Protein AF-A0A7V4XDX1-F1 (afdb_monomer_lite)

Structure (mmCIF, N/CA/C/O backbone):
data_AF-A0A7V4XDX1-F1
#
_entry.id   AF-A0A7V4XDX1-F1
#
loop_
_atom_site.group_PDB
_atom_site.id
_atom_site.type_symbol
_atom_site.label_atom_id
_atom_site.label_alt_id
_atom_site.label_comp_id
_atom_site.label_asym_id
_atom_site.label_entity_id
_atom_site.label_seq_id
_atom_site.pdbx_PDB_ins_code
_atom_site.Cartn_x
_atom_site.Cartn_y
_atom_site.Cartn_z
_atom_site.occupancy
_atom_site.B_iso_or_equiv
_atom_site.auth_seq_id
_atom_site.auth_comp_id
_atom_site.auth_asym_id
_atom_site.auth_atom_id
_atom_site.pdbx_PDB_model_num
ATOM 1 N N . MET A 1 1 ? 6.253 -2.819 38.023 1.00 62.59 1 MET A N 1
ATOM 2 C CA . MET A 1 1 ? 6.677 -1.548 38.657 1.00 62.59 1 MET A CA 1
ATOM 3 C C . MET A 1 1 ? 7.533 -0.660 37.743 1.00 62.59 1 MET A C 1
ATOM 5 O O . MET A 1 1 ? 7.329 0.543 37.754 1.00 62.59 1 MET A O 1
ATOM 9 N N . GLN A 1 2 ? 8.430 -1.196 36.900 1.00 71.50 2 GLN A N 1
ATOM 10 C CA . GLN A 1 2 ? 9.260 -0.352 36.014 1.00 71.50 2 GLN A CA 1
ATOM 11 C C . GLN A 1 2 ? 8.502 0.358 34.871 1.00 71.50 2 GLN A C 1
ATOM 13 O O . GLN A 1 2 ? 8.834 1.487 34.521 1.00 71.50 2 GLN A O 1
ATOM 18 N N . LEU A 1 3 ? 7.438 -0.247 34.331 1.00 74.50 3 LEU A N 1
ATOM 19 C CA . LEU A 1 3 ? 6.635 0.355 33.253 1.00 74.50 3 LEU A CA 1
ATOM 20 C C . LEU A 1 3 ? 5.879 1.620 33.683 1.00 74.50 3 LEU A C 1
ATOM 22 O O . LEU A 1 3 ? 5.703 2.533 32.880 1.00 74.50 3 LEU A O 1
ATOM 26 N N . THR A 1 4 ? 5.442 1.699 34.941 1.00 81.50 4 THR A N 1
ATOM 27 C CA . THR A 1 4 ? 4.744 2.873 35.482 1.00 81.50 4 THR A CA 1
ATOM 28 C C . THR A 1 4 ? 5.689 4.058 35.648 1.00 81.50 4 THR A C 1
ATOM 30 O O . THR A 1 4 ? 5.336 5.170 35.263 1.00 81.50 4 THR A O 1
ATOM 33 N N . LEU A 1 5 ? 6.911 3.806 36.123 1.00 81.25 5 LEU A N 1
ATOM 34 C CA . LEU A 1 5 ? 7.925 4.838 36.340 1.00 81.25 5 LEU A CA 1
ATOM 35 C C . LEU A 1 5 ? 8.450 5.405 35.010 1.00 81.25 5 LEU A C 1
ATOM 37 O O . LEU A 1 5 ? 8.541 6.618 34.835 1.00 81.25 5 LEU A O 1
ATOM 41 N N . PHE A 1 6 ? 8.677 4.536 34.018 1.00 81.69 6 PHE A N 1
ATOM 42 C CA . PHE A 1 6 ? 9.016 4.963 32.658 1.00 81.69 6 PHE A CA 1
ATOM 43 C C . PHE A 1 6 ? 7.895 5.802 32.022 1.00 81.69 6 PHE A C 1
ATOM 45 O O . PHE A 1 6 ? 8.155 6.808 31.361 1.00 81.69 6 PHE A O 1
ATOM 52 N N . ARG A 1 7 ? 6.630 5.431 32.262 1.00 78.94 7 ARG A N 1
ATOM 53 C CA . ARG A 1 7 ? 5.462 6.158 31.749 1.00 78.94 7 ARG A CA 1
ATOM 54 C C . ARG A 1 7 ? 5.340 7.561 32.351 1.00 78.94 7 ARG A C 1
ATOM 56 O O . ARG A 1 7 ? 5.005 8.487 31.614 1.00 78.94 7 ARG A O 1
ATOM 63 N N . GLU A 1 8 ? 5.630 7.729 33.641 1.00 80.50 8 GLU A N 1
ATOM 64 C CA . GLU A 1 8 ? 5.636 9.045 34.291 1.00 80.50 8 GLU A CA 1
ATOM 65 C C . GLU A 1 8 ? 6.755 9.946 33.764 1.00 80.50 8 GLU A C 1
ATOM 67 O O . GLU A 1 8 ? 6.482 11.084 33.377 1.00 80.50 8 GLU A O 1
ATOM 72 N N . ILE A 1 9 ? 7.987 9.434 33.669 1.00 80.44 9 ILE A N 1
ATOM 73 C CA . ILE A 1 9 ? 9.140 10.203 33.174 1.00 80.44 9 ILE A CA 1
ATOM 74 C C . ILE A 1 9 ? 8.902 10.668 31.733 1.00 80.44 9 ILE A C 1
ATOM 76 O O . ILE A 1 9 ? 9.107 11.840 31.410 1.00 80.44 9 ILE A O 1
ATOM 80 N N . LEU A 1 10 ? 8.394 9.778 30.875 1.00 75.31 10 LEU A N 1
ATOM 81 C CA . LEU A 1 10 ? 8.060 10.124 29.496 1.00 75.31 10 LEU A CA 1
ATOM 82 C C . LEU A 1 10 ? 6.954 11.190 29.442 1.00 75.31 10 LEU A C 1
ATOM 84 O O . LEU A 1 10 ? 7.025 12.114 28.638 1.00 75.31 10 LEU A O 1
ATOM 88 N N . SER A 1 11 ? 5.942 11.094 30.313 1.00 72.62 11 SER A N 1
ATOM 89 C CA . SER A 1 11 ? 4.840 12.062 30.341 1.00 72.62 11 SER A CA 1
ATOM 90 C C . SER A 1 11 ? 5.288 13.467 30.754 1.00 72.62 11 SER A C 1
ATOM 92 O O . SER A 1 11 ? 4.873 14.437 30.121 1.00 72.62 11 SER A O 1
ATOM 94 N N . ARG A 1 12 ? 6.181 13.584 31.746 1.00 75.88 12 ARG A N 1
ATOM 95 C CA . ARG A 1 12 ? 6.683 14.877 32.236 1.00 75.88 12 ARG A CA 1
ATOM 96 C C . ARG A 1 12 ? 7.571 15.573 31.204 1.00 75.88 12 ARG A C 1
ATOM 98 O O . ARG A 1 12 ? 7.378 16.757 30.941 1.00 75.88 12 ARG A O 1
ATOM 105 N N . ASN A 1 13 ? 8.463 14.829 30.552 1.00 70.00 13 ASN A N 1
ATOM 106 C CA . ASN A 1 13 ? 9.323 15.378 29.499 1.00 70.00 13 ASN A CA 1
ATOM 107 C C . ASN A 1 13 ? 8.539 15.780 28.238 1.00 70.00 13 ASN A C 1
ATOM 109 O O . ASN A 1 13 ? 8.873 16.769 27.596 1.00 70.00 13 ASN A O 1
ATOM 113 N N . LEU A 1 14 ? 7.461 15.067 27.893 1.00 62.66 14 LEU A N 1
ATOM 114 C CA . LEU A 1 14 ? 6.634 15.417 26.730 1.00 62.66 14 LEU A CA 1
ATOM 115 C C . LEU A 1 14 ? 5.826 16.703 26.925 1.00 62.66 14 LEU A C 1
ATOM 117 O O . LEU A 1 14 ? 5.658 17.464 25.972 1.00 62.66 14 LEU A O 1
ATOM 121 N N . ILE A 1 15 ? 5.361 16.966 28.149 1.00 67.25 15 ILE A N 1
ATOM 122 C CA . ILE A 1 15 ? 4.667 18.217 28.482 1.00 67.25 15 ILE A CA 1
ATOM 123 C C . ILE A 1 15 ? 5.632 19.406 28.379 1.00 67.25 15 ILE A C 1
ATOM 125 O O . ILE A 1 15 ? 5.254 20.436 27.827 1.00 67.25 15 ILE A O 1
ATOM 129 N N . ALA A 1 16 ? 6.888 19.242 28.810 1.00 71.88 16 ALA A N 1
ATOM 130 C CA . ALA A 1 16 ? 7.906 20.293 28.736 1.00 71.88 16 ALA A CA 1
ATOM 131 C C . ALA A 1 16 ? 8.236 20.741 27.296 1.00 71.88 16 ALA A C 1
ATOM 133 O O . ALA A 1 16 ? 8.627 21.883 27.084 1.00 71.88 16 ALA A O 1
ATOM 134 N N . ILE A 1 17 ? 8.042 19.869 26.299 1.00 73.88 17 ILE A N 1
ATOM 135 C CA . ILE A 1 17 ? 8.348 20.140 24.881 1.00 73.88 17 ILE A CA 1
ATOM 136 C C . ILE A 1 17 ? 7.088 20.611 24.111 1.00 73.88 17 ILE A C 1
ATOM 138 O O . ILE A 1 17 ? 7.146 20.927 22.926 1.00 73.88 17 ILE A O 1
ATOM 142 N N . GLY A 1 18 ? 5.912 20.659 24.753 1.00 77.31 18 GLY A N 1
ATOM 143 C CA . GLY A 1 18 ? 4.650 21.050 24.102 1.00 77.31 18 GLY A CA 1
ATOM 144 C C . GLY A 1 18 ? 4.144 20.052 23.046 1.00 77.31 18 GLY A C 1
ATOM 145 O O . GLY A 1 18 ? 3.177 20.322 22.326 1.00 77.31 18 GLY A O 1
ATOM 146 N N . ILE A 1 19 ? 4.766 18.872 22.940 1.00 78.69 19 ILE A N 1
ATOM 147 C CA . ILE A 1 19 ? 4.371 17.828 21.993 1.00 78.69 19 ILE A CA 1
ATOM 148 C C . ILE A 1 19 ? 3.326 16.937 22.657 1.00 78.69 19 ILE A C 1
ATOM 150 O O . ILE A 1 19 ? 3.607 16.149 23.558 1.00 78.69 19 ILE A O 1
ATOM 154 N N . SER A 1 20 ? 2.091 17.015 22.158 1.00 84.06 20 SER A N 1
ATOM 155 C CA . SER A 1 20 ? 1.032 16.093 22.567 1.00 84.06 20 SER A CA 1
ATOM 156 C C . SER A 1 20 ? 1.461 14.641 22.334 1.00 84.06 20 SER A C 1
ATOM 158 O O . SER A 1 20 ? 1.928 14.288 21.250 1.00 84.06 20 SER A O 1
ATOM 160 N N . ARG A 1 21 ? 1.217 13.767 23.317 1.00 80.81 21 ARG A N 1
ATOM 161 C CA . ARG A 1 21 ? 1.498 12.321 23.247 1.00 80.81 21 ARG A CA 1
ATOM 162 C C . ARG A 1 21 ? 0.942 11.656 21.978 1.00 80.81 21 ARG A C 1
ATOM 164 O O . ARG A 1 21 ? 1.564 10.742 21.449 1.00 80.81 21 ARG A O 1
ATOM 171 N N . ARG A 1 22 ? -0.195 12.142 21.458 1.00 84.50 22 ARG A N 1
ATOM 172 C CA . ARG A 1 22 ? -0.771 11.685 20.179 1.00 84.50 22 ARG A CA 1
ATOM 173 C C . ARG A 1 22 ? 0.129 12.004 18.981 1.00 84.50 22 ARG A C 1
ATOM 175 O O . ARG A 1 22 ? 0.308 11.146 18.126 1.00 84.50 22 ARG A O 1
ATOM 182 N N . LYS A 1 23 ? 0.728 13.200 18.944 1.00 87.81 23 LYS A N 1
ATOM 183 C CA . LYS A 1 23 ? 1.660 13.606 17.880 1.00 87.81 23 LYS A CA 1
ATOM 184 C C . LYS A 1 23 ? 2.934 12.762 17.915 1.00 87.81 23 LYS A C 1
ATOM 186 O O . LYS A 1 23 ? 3.349 12.272 16.874 1.00 87.81 23 LYS A O 1
ATOM 191 N N . LEU A 1 24 ? 3.496 12.521 19.106 1.00 87.56 24 LEU A N 1
ATOM 192 C CA . LEU A 1 24 ? 4.673 11.657 19.257 1.00 87.56 24 LEU A CA 1
ATOM 193 C C . LEU A 1 24 ? 4.417 10.244 18.717 1.00 87.56 24 LEU A C 1
ATOM 195 O O . LEU A 1 24 ? 5.219 9.735 17.942 1.00 87.56 24 LEU A O 1
ATOM 199 N N . LEU A 1 25 ? 3.298 9.621 19.104 1.00 88.81 25 LEU A N 1
ATOM 200 C CA . LEU A 1 25 ? 2.931 8.292 18.608 1.00 88.81 25 LEU A CA 1
ATOM 201 C C . LEU A 1 25 ? 2.767 8.280 17.083 1.00 88.81 25 LEU A 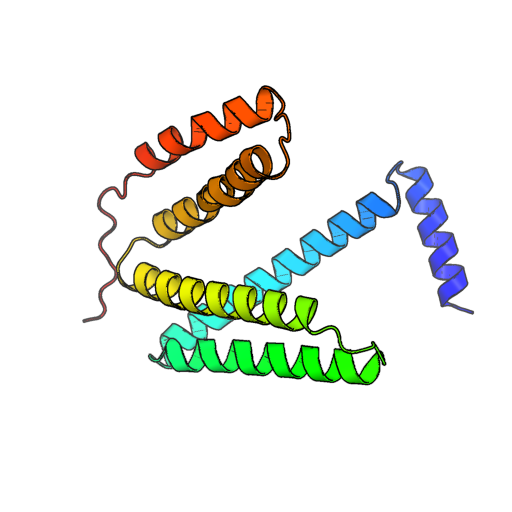C 1
ATOM 203 O O . LEU A 1 25 ? 3.218 7.339 16.439 1.00 88.81 25 LEU A O 1
ATOM 207 N N . GLY A 1 26 ? 2.191 9.342 16.511 1.00 90.94 26 GLY A N 1
ATOM 208 C CA . GLY A 1 26 ? 2.097 9.515 15.062 1.00 90.94 26 GLY A CA 1
ATOM 209 C C . GLY A 1 26 ? 3.466 9.567 14.377 1.00 90.94 26 GLY A C 1
ATOM 210 O O . GLY A 1 26 ? 3.684 8.852 13.403 1.00 90.94 26 GLY A O 1
ATOM 211 N N . TYR A 1 27 ? 4.412 10.347 14.910 1.00 91.50 27 TYR A N 1
ATOM 212 C CA . TYR A 1 27 ? 5.771 10.421 14.359 1.00 91.50 27 TYR A CA 1
ATOM 213 C C . TYR A 1 27 ? 6.534 9.103 14.490 1.00 91.50 27 TYR A C 1
ATOM 215 O O . TYR A 1 27 ? 7.212 8.697 13.549 1.00 91.50 27 TYR A O 1
ATOM 223 N N . LEU A 1 28 ? 6.399 8.411 15.624 1.00 93.06 28 LEU A N 1
ATOM 224 C CA . LEU A 1 28 ? 7.019 7.101 15.828 1.00 93.06 28 LEU A CA 1
ATOM 225 C C . LEU A 1 28 ? 6.464 6.058 14.857 1.00 93.06 28 LEU A C 1
ATOM 227 O O . LEU A 1 28 ? 7.237 5.317 14.255 1.00 93.06 28 LEU A O 1
ATOM 231 N N . TYR A 1 29 ? 5.141 6.029 14.674 1.00 91.94 29 TYR A N 1
ATOM 232 C CA . TYR A 1 29 ? 4.501 5.155 13.696 1.00 91.94 29 TYR A CA 1
ATOM 233 C C . TYR A 1 29 ? 5.012 5.442 12.282 1.00 91.94 29 TYR A C 1
ATOM 235 O O . TYR A 1 29 ? 5.412 4.512 11.591 1.00 91.94 29 TYR A O 1
ATOM 243 N N . LEU A 1 30 ? 5.072 6.718 11.886 1.00 91.44 30 LEU A N 1
ATOM 244 C CA . LEU A 1 30 ? 5.559 7.125 10.568 1.00 91.44 30 LEU A CA 1
ATOM 245 C C . LEU A 1 30 ? 7.027 6.732 10.344 1.00 91.44 30 LEU A C 1
ATOM 247 O O . LEU A 1 30 ? 7.385 6.238 9.274 1.00 91.44 30 LEU A O 1
ATOM 251 N N . ALA A 1 31 ? 7.887 6.938 11.342 1.00 94.19 31 ALA A N 1
ATOM 252 C CA . ALA A 1 31 ? 9.295 6.564 11.256 1.00 94.19 31 ALA A CA 1
ATOM 253 C C . ALA A 1 31 ? 9.450 5.045 11.107 1.00 94.19 31 ALA A C 1
ATOM 255 O O . ALA A 1 31 ? 10.130 4.574 10.194 1.00 94.19 31 ALA A O 1
ATOM 256 N N . LEU A 1 32 ? 8.761 4.276 11.954 1.00 94.56 32 LEU A N 1
ATOM 257 C CA . LEU A 1 32 ? 8.797 2.819 11.910 1.00 94.56 32 LEU A CA 1
ATOM 258 C C . LEU A 1 32 ? 8.242 2.285 10.585 1.00 94.56 32 LEU A C 1
ATOM 260 O O . LEU A 1 32 ? 8.876 1.437 9.960 1.00 94.56 32 LEU A O 1
ATOM 264 N N . SER A 1 33 ? 7.104 2.807 10.119 1.00 89.12 33 SER A N 1
ATOM 265 C CA . SER A 1 33 ? 6.508 2.394 8.848 1.00 89.12 33 SER A CA 1
ATOM 266 C C . SER A 1 33 ? 7.436 2.700 7.680 1.00 89.12 33 SER A C 1
ATOM 268 O O . SER A 1 33 ? 7.589 1.868 6.794 1.00 89.12 33 SER A O 1
ATOM 270 N N . THR A 1 34 ? 8.111 3.852 7.694 1.00 91.19 34 THR A N 1
ATOM 271 C CA . THR A 1 34 ? 9.070 4.223 6.645 1.00 91.19 34 THR A CA 1
ATOM 272 C C . THR A 1 34 ? 10.249 3.254 6.607 1.00 91.19 34 THR A C 1
ATOM 274 O O . THR A 1 34 ? 10.621 2.787 5.531 1.00 91.19 34 THR A O 1
ATOM 277 N N . ILE A 1 35 ? 10.805 2.891 7.767 1.00 94.50 35 ILE A N 1
ATOM 278 C CA . ILE A 1 35 ? 11.908 1.922 7.864 1.00 94.50 35 ILE A CA 1
ATOM 279 C C . ILE A 1 35 ? 11.466 0.549 7.350 1.00 94.50 35 ILE A C 1
ATOM 281 O O . ILE A 1 35 ? 12.149 -0.043 6.515 1.00 94.50 35 ILE A O 1
ATOM 285 N N . VAL A 1 36 ? 10.308 0.060 7.804 1.00 91.19 36 VAL A N 1
ATOM 286 C CA . VAL A 1 36 ? 9.773 -1.250 7.406 1.00 91.19 36 VAL A CA 1
ATOM 287 C C . VAL A 1 36 ? 9.479 -1.293 5.907 1.00 91.19 36 VAL A C 1
ATOM 289 O O . VAL A 1 36 ? 9.901 -2.231 5.235 1.00 91.19 36 VAL A O 1
ATOM 292 N N . VAL A 1 37 ? 8.817 -0.270 5.359 1.00 86.81 37 VAL A N 1
ATOM 293 C CA . VAL A 1 37 ? 8.505 -0.184 3.922 1.00 86.81 37 VAL A CA 1
ATOM 294 C C . VAL A 1 37 ? 9.780 -0.093 3.086 1.00 86.81 37 VAL A C 1
ATOM 296 O O . VAL A 1 37 ? 9.875 -0.742 2.046 1.00 86.81 37 VAL A O 1
ATOM 299 N N . THR A 1 38 ? 10.790 0.645 3.549 1.00 87.00 38 THR A N 1
ATOM 300 C CA . THR A 1 38 ? 12.089 0.726 2.863 1.00 87.00 38 THR A CA 1
ATOM 301 C C . THR A 1 38 ? 12.800 -0.625 2.868 1.00 87.00 38 THR A C 1
ATOM 303 O O . THR A 1 38 ? 13.283 -1.072 1.828 1.00 87.00 38 THR A O 1
ATOM 306 N N . GLY A 1 39 ? 12.825 -1.313 4.014 1.00 88.25 39 GLY A N 1
ATOM 307 C CA . GLY A 1 39 ? 13.390 -2.657 4.131 1.00 88.25 39 GLY A CA 1
ATOM 308 C C . GLY A 1 39 ? 12.672 -3.664 3.233 1.00 88.25 39 GLY A C 1
ATOM 309 O O . GLY A 1 39 ? 13.323 -4.419 2.513 1.00 88.25 39 GLY A O 1
ATOM 310 N N . TRP A 1 40 ? 11.337 -3.615 3.205 1.00 87.44 40 TRP A N 1
ATOM 311 C CA . TRP A 1 40 ? 10.517 -4.412 2.295 1.00 87.44 40 TRP A CA 1
ATOM 312 C C . TRP A 1 40 ? 10.863 -4.133 0.826 1.00 87.44 40 TRP A C 1
ATOM 314 O O . TRP A 1 40 ? 11.136 -5.073 0.083 1.00 87.44 40 TRP A O 1
ATOM 324 N N . ALA A 1 41 ? 10.944 -2.865 0.412 1.00 83.69 41 ALA A N 1
ATOM 325 C CA . ALA A 1 41 ? 11.262 -2.488 -0.966 1.00 83.69 41 ALA A CA 1
ATOM 326 C C . ALA A 1 41 ? 12.671 -2.943 -1.394 1.00 83.69 41 ALA A C 1
ATOM 328 O O . ALA A 1 41 ? 12.856 -3.451 -2.504 1.00 83.69 41 ALA A O 1
ATOM 329 N N . LEU A 1 42 ? 13.668 -2.805 -0.512 1.00 82.94 42 LEU A N 1
ATOM 330 C CA . LEU A 1 42 ? 15.032 -3.281 -0.755 1.00 82.94 42 LEU A CA 1
ATOM 331 C C . LEU A 1 42 ? 15.090 -4.808 -0.844 1.00 82.94 42 LEU A C 1
ATOM 333 O O . LEU A 1 42 ? 15.686 -5.338 -1.782 1.00 82.94 42 LEU A O 1
ATOM 337 N N . GLY A 1 43 ? 14.441 -5.507 0.090 1.00 84.81 43 GLY A N 1
ATOM 338 C CA . GLY A 1 43 ? 14.341 -6.965 0.081 1.00 84.81 43 GLY A CA 1
ATOM 339 C C . GLY A 1 43 ? 13.699 -7.467 -1.208 1.00 84.81 43 GLY A C 1
ATOM 340 O O . GLY A 1 43 ? 14.264 -8.321 -1.888 1.00 84.81 43 GLY A O 1
ATOM 341 N N . TYR A 1 44 ? 12.586 -6.853 -1.613 1.00 83.38 44 TYR A N 1
ATOM 342 C CA . TYR A 1 44 ? 11.903 -7.187 -2.858 1.00 83.38 44 TYR A CA 1
ATOM 343 C C . TYR A 1 44 ? 12.825 -7.010 -4.071 1.00 83.38 44 TYR A C 1
ATOM 345 O O . TYR A 1 44 ? 12.949 -7.909 -4.902 1.00 83.38 44 TYR A O 1
ATOM 353 N N . LYS A 1 45 ? 13.549 -5.885 -4.148 1.00 80.44 45 LYS A N 1
ATOM 354 C CA . LYS A 1 45 ? 14.513 -5.618 -5.227 1.00 80.44 45 LYS A CA 1
ATOM 355 C C . LYS A 1 45 ? 15.637 -6.658 -5.282 1.00 80.44 45 LYS A C 1
ATOM 357 O O . LYS A 1 45 ? 16.046 -7.043 -6.375 1.00 80.44 45 LYS A O 1
ATOM 362 N N . ILE A 1 46 ? 16.143 -7.108 -4.131 1.00 83.25 46 ILE A N 1
ATOM 363 C CA . ILE A 1 46 ? 17.189 -8.141 -4.055 1.00 83.25 46 ILE A CA 1
ATOM 364 C C . ILE A 1 46 ? 16.662 -9.481 -4.571 1.00 83.25 46 ILE A C 1
ATOM 366 O O . ILE A 1 46 ? 17.341 -10.127 -5.367 1.00 83.25 46 ILE A O 1
ATOM 370 N N . VAL A 1 47 ? 15.462 -9.890 -4.152 1.00 84.12 47 VAL A N 1
ATOM 371 C CA . VAL A 1 47 ? 14.886 -11.178 -4.562 1.00 84.12 47 VAL A CA 1
ATOM 372 C C . VAL A 1 47 ? 14.557 -11.180 -6.054 1.00 84.12 47 VAL A C 1
ATOM 374 O O . VAL A 1 47 ? 14.906 -12.132 -6.744 1.00 84.12 47 VAL A O 1
ATOM 377 N N . VAL A 1 48 ? 13.988 -10.095 -6.592 1.00 77.62 48 VAL A N 1
ATOM 378 C CA . VAL A 1 48 ? 13.712 -9.984 -8.037 1.00 77.62 48 VAL A CA 1
ATOM 379 C C . VAL A 1 48 ? 14.989 -10.089 -8.868 1.00 77.62 48 VAL A C 1
ATOM 381 O O . VAL A 1 48 ? 14.970 -10.731 -9.911 1.00 77.62 48 VAL A O 1
ATOM 384 N N . LYS A 1 49 ? 16.108 -9.519 -8.398 1.00 79.75 49 LYS A N 1
ATOM 385 C CA . LYS A 1 49 ? 17.411 -9.657 -9.068 1.00 79.75 49 LYS A CA 1
ATOM 386 C C . LYS A 1 49 ? 17.984 -11.077 -9.032 1.00 79.75 49 LYS A C 1
ATOM 388 O O . LYS A 1 49 ? 18.855 -11.373 -9.837 1.00 79.75 49 LYS A O 1
ATOM 393 N N . ARG A 1 50 ? 17.580 -11.911 -8.068 1.00 83.38 50 ARG A N 1
ATOM 394 C CA . ARG A 1 50 ? 18.153 -13.251 -7.854 1.00 83.38 50 ARG A CA 1
ATOM 395 C C . ARG A 1 50 ? 17.288 -14.389 -8.384 1.00 83.38 50 ARG A C 1
ATOM 397 O O . ARG A 1 50 ? 17.842 -15.421 -8.735 1.00 83.38 50 ARG A O 1
ATOM 404 N N . CYS A 1 51 ? 15.966 -14.239 -8.374 1.00 72.25 51 CYS A N 1
ATOM 405 C CA . CYS A 1 51 ? 15.049 -15.368 -8.544 1.00 72.25 51 CYS A CA 1
ATOM 406 C C . CYS A 1 51 ? 14.170 -15.298 -9.798 1.00 72.25 51 CYS A C 1
ATOM 408 O O . CYS A 1 51 ? 13.395 -16.221 -9.996 1.00 72.25 51 CYS A O 1
ATOM 410 N N . ASP A 1 52 ? 14.267 -14.240 -10.609 1.00 74.19 52 ASP A N 1
ATOM 411 C CA . ASP A 1 52 ? 13.546 -13.966 -11.873 1.00 74.19 52 ASP A CA 1
ATOM 412 C C . ASP A 1 52 ? 12.000 -14.077 -11.894 1.00 74.19 52 ASP A C 1
ATOM 414 O O . ASP A 1 52 ? 11.333 -13.483 -12.750 1.00 74.19 52 ASP A O 1
ATOM 418 N N . GLU A 1 53 ? 11.385 -14.710 -10.899 1.00 83.88 53 GLU A N 1
ATOM 419 C CA . GLU A 1 53 ? 9.953 -14.945 -10.784 1.00 83.88 53 GLU A CA 1
ATOM 420 C C . GLU A 1 53 ? 9.291 -13.982 -9.789 1.00 83.88 53 GLU A C 1
ATOM 422 O O . GLU A 1 53 ? 9.055 -14.298 -8.623 1.00 83.88 53 GLU A O 1
ATOM 427 N N . ILE A 1 54 ? 8.899 -12.799 -10.272 1.00 82.62 54 ILE A N 1
ATOM 428 C CA . ILE A 1 54 ? 8.148 -11.793 -9.489 1.00 82.62 54 ILE A CA 1
ATOM 429 C C . ILE A 1 54 ? 6.879 -12.383 -8.852 1.00 82.62 54 ILE A C 1
ATOM 431 O O . ILE A 1 54 ? 6.524 -12.042 -7.722 1.00 82.62 54 ILE A O 1
ATOM 435 N N . ARG A 1 55 ? 6.178 -13.264 -9.578 1.00 83.75 55 ARG A N 1
ATOM 436 C CA . ARG A 1 55 ? 4.892 -13.838 -9.147 1.00 83.75 55 ARG A CA 1
ATOM 437 C C . ARG A 1 55 ? 5.044 -14.631 -7.852 1.00 83.75 55 ARG A C 1
ATOM 439 O O . ARG A 1 55 ? 4.258 -14.435 -6.928 1.00 83.75 55 ARG A O 1
ATOM 446 N N . SER A 1 56 ? 6.083 -15.458 -7.781 1.00 84.25 56 SER A N 1
ATOM 447 C CA . SER A 1 56 ? 6.394 -16.313 -6.637 1.00 84.25 56 SER A CA 1
ATOM 448 C C . SER A 1 56 ? 6.735 -15.469 -5.405 1.00 84.25 56 SER A C 1
ATOM 450 O O . SER A 1 56 ? 6.186 -15.699 -4.330 1.00 84.25 56 SER A O 1
ATOM 452 N N . VAL A 1 57 ? 7.543 -14.413 -5.566 1.00 86.38 57 VAL A N 1
ATOM 453 C CA . VAL A 1 57 ? 7.876 -13.479 -4.471 1.00 86.38 57 VAL A CA 1
ATOM 454 C C . VAL A 1 57 ? 6.630 -12.790 -3.930 1.00 86.38 57 VAL A C 1
ATOM 456 O O . VAL A 1 57 ? 6.421 -12.748 -2.718 1.00 86.38 57 VAL A O 1
ATOM 459 N N . ASN A 1 58 ? 5.787 -12.266 -4.824 1.00 87.56 58 ASN A N 1
ATOM 460 C CA . ASN A 1 58 ? 4.560 -11.597 -4.419 1.00 87.56 58 ASN A CA 1
ATOM 461 C C . ASN A 1 58 ? 3.646 -12.564 -3.656 1.00 87.56 58 ASN A C 1
ATOM 463 O O . ASN A 1 58 ? 3.201 -12.248 -2.559 1.00 87.56 58 ASN A O 1
ATOM 467 N N . LEU A 1 59 ? 3.434 -13.773 -4.181 1.00 87.38 59 LEU A N 1
ATOM 468 C CA . LEU A 1 59 ? 2.608 -14.794 -3.537 1.00 87.38 59 LEU A CA 1
ATOM 469 C C . LEU A 1 59 ? 3.065 -15.086 -2.097 1.00 87.38 59 LEU A C 1
ATOM 471 O O . LEU A 1 59 ? 2.239 -15.070 -1.186 1.00 87.38 59 LEU A O 1
ATOM 475 N N . TRP A 1 60 ? 4.369 -15.273 -1.870 1.00 88.25 60 TRP A N 1
ATOM 476 C CA . TRP A 1 60 ? 4.911 -15.529 -0.531 1.00 88.25 60 TRP A CA 1
ATOM 477 C C . TRP A 1 60 ? 4.703 -14.367 0.444 1.00 88.25 60 TRP A C 1
ATOM 479 O O . TRP A 1 60 ? 4.395 -14.604 1.612 1.00 88.25 60 TRP A O 1
ATOM 489 N N . VAL A 1 61 ? 4.813 -13.119 -0.022 1.00 89.38 61 VAL A N 1
ATOM 490 C CA . VAL A 1 61 ? 4.523 -11.934 0.805 1.00 89.38 61 VAL A CA 1
ATOM 491 C C . VAL A 1 61 ? 3.066 -11.945 1.272 1.00 89.38 61 VAL A C 1
ATOM 493 O O . VAL A 1 61 ? 2.804 -11.740 2.458 1.00 89.38 61 VAL A O 1
ATOM 496 N N . TYR A 1 62 ? 2.121 -12.234 0.372 1.00 89.88 62 TYR A N 1
ATOM 497 C CA . TYR A 1 62 ? 0.700 -12.292 0.727 1.00 89.88 62 TYR A CA 1
ATOM 498 C C . TYR A 1 62 ? 0.376 -13.490 1.627 1.00 89.88 62 TYR A C 1
ATOM 500 O O . TYR A 1 62 ? -0.341 -13.313 2.606 1.00 89.88 62 TYR A O 1
ATOM 508 N N . ILE A 1 63 ? 0.959 -14.670 1.382 1.00 91.62 63 ILE A N 1
ATOM 509 C CA . ILE A 1 63 ? 0.817 -15.837 2.274 1.00 91.62 63 ILE A CA 1
ATOM 510 C C . ILE A 1 63 ? 1.315 -15.501 3.686 1.00 91.62 63 ILE A C 1
ATOM 512 O O . ILE A 1 63 ? 0.629 -15.786 4.672 1.00 91.62 63 ILE A O 1
ATOM 516 N N . GLY A 1 64 ? 2.482 -14.860 3.797 1.00 92.38 64 GLY A N 1
ATOM 517 C CA . GLY A 1 64 ? 3.042 -14.430 5.076 1.00 92.38 64 GLY A CA 1
ATOM 518 C C . GLY A 1 64 ? 2.136 -13.432 5.798 1.00 92.38 64 GLY A C 1
ATOM 519 O O . GLY A 1 64 ? 1.814 -13.629 6.970 1.00 92.38 64 GLY A O 1
ATOM 520 N N . ALA A 1 65 ? 1.657 -12.405 5.090 1.00 91.56 65 ALA A N 1
ATOM 521 C CA . ALA A 1 65 ? 0.736 -11.414 5.643 1.00 91.56 65 ALA A CA 1
ATOM 522 C C . ALA A 1 65 ? -0.582 -12.049 6.118 1.00 91.56 65 ALA A C 1
ATOM 524 O O . ALA A 1 65 ? -1.021 -11.789 7.239 1.00 91.56 65 ALA A O 1
ATOM 525 N N . THR A 1 66 ? -1.183 -12.932 5.312 1.00 92.44 66 THR A N 1
ATOM 526 C CA . THR A 1 66 ? -2.395 -13.674 5.683 1.00 92.44 66 THR A CA 1
ATOM 527 C C . THR A 1 66 ? -2.160 -14.536 6.918 1.00 92.44 66 THR A C 1
ATOM 529 O O . THR A 1 66 ? -2.988 -14.527 7.822 1.00 92.44 66 THR A O 1
ATOM 532 N N . THR A 1 67 ? -1.021 -15.225 7.003 1.00 94.56 67 THR A N 1
ATOM 533 C CA . THR A 1 67 ? -0.679 -16.077 8.152 1.00 94.56 67 THR A CA 1
ATOM 534 C C . THR A 1 67 ? -0.561 -15.260 9.438 1.00 94.56 67 THR A C 1
ATOM 536 O O . THR A 1 67 ? -1.185 -15.600 10.442 1.00 94.56 67 THR A O 1
ATOM 539 N N . VAL A 1 68 ? 0.178 -14.145 9.406 1.00 94.44 68 VAL A N 1
ATOM 540 C CA . VAL A 1 68 ? 0.329 -13.249 10.566 1.00 94.44 68 VAL A CA 1
ATOM 541 C C . VAL A 1 68 ? -1.025 -12.692 11.007 1.00 94.44 68 VAL A C 1
ATOM 543 O O . VAL A 1 68 ? -1.342 -12.704 12.197 1.00 94.44 68 VAL A O 1
ATOM 546 N N . MET A 1 69 ? -1.853 -12.251 10.056 1.00 92.56 69 MET A N 1
ATOM 547 C CA . MET A 1 69 ? -3.184 -11.723 10.357 1.00 92.56 69 MET A CA 1
ATOM 548 C C . MET A 1 69 ? -4.129 -12.786 10.916 1.00 92.56 69 MET A C 1
ATOM 550 O O . MET A 1 69 ? -4.916 -12.486 11.811 1.00 92.56 69 MET A O 1
ATOM 554 N N . LEU A 1 70 ? -4.043 -14.026 10.435 1.00 92.75 70 LEU A N 1
ATOM 555 C CA . LEU A 1 70 ? -4.867 -15.133 10.910 1.00 92.75 70 LEU A CA 1
ATOM 556 C C . LEU A 1 70 ? -4.488 -15.534 12.342 1.00 92.75 70 LEU A C 1
ATOM 558 O O . LEU A 1 70 ? -5.373 -15.692 13.182 1.00 92.75 70 LEU A O 1
ATOM 562 N N . ILE A 1 71 ? -3.188 -15.590 12.655 1.00 95.81 71 ILE A N 1
ATOM 563 C CA . ILE A 1 71 ? -2.692 -15.795 14.027 1.00 95.81 71 ILE A CA 1
ATOM 564 C C . ILE A 1 71 ? -3.195 -14.678 14.947 1.00 95.81 71 ILE A C 1
ATOM 566 O O . ILE A 1 71 ? -3.725 -14.958 16.021 1.00 95.81 71 ILE A O 1
ATOM 570 N N . TYR A 1 72 ? -3.080 -13.416 14.520 1.00 94.88 72 TYR A N 1
ATOM 571 C CA . TYR A 1 72 ? -3.572 -12.273 15.290 1.00 94.88 72 TYR A CA 1
ATOM 572 C C . TYR A 1 72 ? -5.089 -12.335 15.523 1.00 94.88 72 TYR A C 1
ATOM 574 O O . TYR A 1 72 ? -5.560 -12.092 16.636 1.00 94.88 72 TYR A O 1
ATOM 582 N N . PHE A 1 73 ? -5.867 -12.680 14.495 1.00 93.50 73 PHE A N 1
ATOM 583 C CA . PHE A 1 73 ? -7.321 -12.792 14.592 1.00 93.50 73 PHE A CA 1
ATOM 584 C C . PHE A 1 73 ? -7.741 -13.875 15.595 1.00 93.50 73 PHE A C 1
ATOM 586 O O . PHE A 1 73 ? -8.571 -13.612 16.464 1.00 93.50 73 PHE A O 1
ATOM 593 N N . ILE A 1 74 ? -7.110 -15.053 15.539 1.00 94.88 74 ILE A N 1
ATOM 594 C CA . ILE A 1 74 ? -7.352 -16.145 16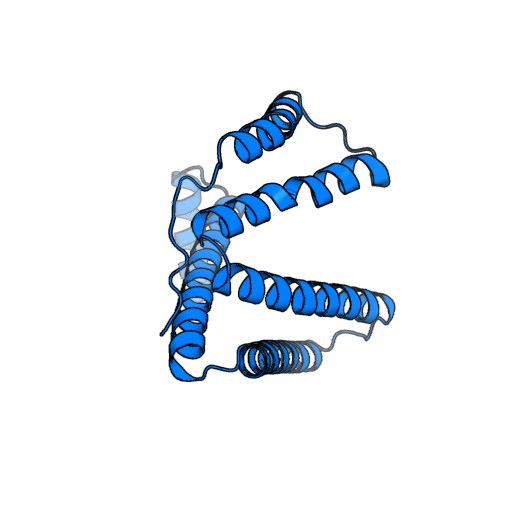.494 1.00 94.88 74 ILE A CA 1
ATOM 595 C C . ILE A 1 74 ? -6.958 -15.718 17.913 1.00 94.88 74 ILE A C 1
ATOM 597 O O . ILE A 1 74 ? -7.741 -15.885 18.845 1.00 94.88 74 ILE A O 1
ATOM 601 N N . ALA A 1 75 ? -5.774 -15.121 18.082 1.00 96.31 75 ALA A N 1
ATOM 602 C CA . ALA A 1 75 ? -5.257 -14.715 19.390 1.00 96.31 75 ALA A CA 1
ATOM 603 C C . ALA A 1 75 ? -6.083 -13.603 20.056 1.00 96.31 75 ALA A C 1
ATOM 605 O O . ALA A 1 75 ? -6.123 -13.503 21.279 1.00 96.31 75 ALA A O 1
ATOM 606 N N . SER A 1 76 ? -6.732 -12.754 19.260 1.00 94.31 76 SER A N 1
ATOM 607 C CA . SER A 1 76 ? -7.507 -11.618 19.761 1.00 94.31 76 SER A CA 1
ATOM 608 C C . SER A 1 76 ? -8.970 -11.950 20.077 1.00 94.31 76 SER A C 1
ATOM 610 O O . SER A 1 76 ? -9.649 -11.125 20.684 1.00 94.31 76 SER A O 1
ATOM 612 N N . GLY A 1 77 ? -9.463 -13.137 19.700 1.00 92.75 77 GLY A N 1
ATOM 613 C CA . GLY A 1 77 ? -10.816 -13.597 20.037 1.00 92.75 77 GLY A CA 1
ATOM 614 C C . GLY A 1 77 ? -11.946 -12.753 19.433 1.00 92.75 77 GLY A C 1
ATOM 615 O O . GLY A 1 77 ? -13.062 -12.749 19.957 1.00 92.75 77 GLY A O 1
ATOM 616 N N . HIS A 1 78 ? -11.677 -12.007 18.357 1.00 91.94 78 HIS A N 1
ATOM 617 C CA . HIS A 1 78 ? -12.689 -11.177 17.707 1.00 91.94 78 HIS A CA 1
ATOM 618 C C . HIS A 1 78 ? -13.781 -12.035 17.057 1.00 91.94 78 HIS A C 1
ATOM 620 O O . HIS A 1 78 ? -13.528 -13.100 16.496 1.00 91.94 78 HIS A O 1
ATOM 626 N N . LYS A 1 79 ? -15.021 -11.538 17.088 1.00 94.12 79 LYS A N 1
ATOM 627 C CA . LYS A 1 79 ? -16.131 -12.170 16.368 1.00 94.12 79 LYS A CA 1
ATOM 628 C C . LYS A 1 79 ? -15.953 -11.973 14.864 1.00 94.12 79 LYS A C 1
ATOM 630 O O . LYS A 1 79 ? -15.618 -10.880 14.409 1.00 94.12 79 LYS A O 1
ATOM 635 N N . TYR A 1 80 ? -16.214 -13.028 14.100 1.00 93.88 80 TYR A N 1
ATOM 636 C CA . TYR A 1 80 ? -16.184 -12.972 12.644 1.00 93.88 80 TYR A CA 1
ATOM 637 C C . TYR A 1 80 ? -17.235 -11.990 12.110 1.00 93.88 80 TYR A C 1
ATOM 639 O O . TYR A 1 80 ? -18.401 -12.036 12.500 1.00 93.88 80 TYR A O 1
ATOM 647 N N . ASN A 1 81 ? -16.813 -11.118 11.195 1.00 95.06 81 ASN A N 1
ATOM 648 C CA . ASN A 1 81 ? -17.681 -10.197 10.473 1.00 95.06 81 ASN A CA 1
ATOM 649 C C . ASN A 1 81 ? -17.485 -10.416 8.968 1.00 95.06 81 ASN A C 1
ATOM 651 O O . ASN A 1 81 ? -16.417 -10.129 8.425 1.00 95.06 81 ASN A O 1
ATOM 655 N N . SER A 1 82 ? -18.528 -10.918 8.303 1.00 94.75 82 SER A N 1
ATOM 656 C CA . SER A 1 82 ? -18.480 -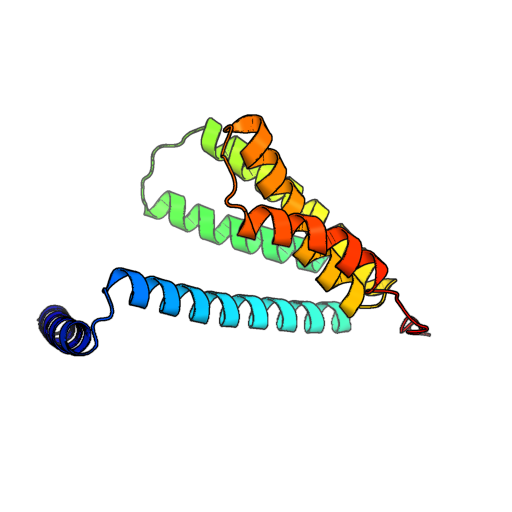11.254 6.876 1.00 94.75 82 SER A CA 1
ATOM 657 C C . SER A 1 82 ? -18.234 -10.031 5.989 1.00 94.75 82 SER A C 1
ATOM 659 O O . SER A 1 82 ? -17.438 -10.101 5.055 1.00 94.75 82 SER A O 1
ATOM 661 N N . THR A 1 83 ? -18.828 -8.882 6.318 1.00 96.25 83 THR A N 1
ATOM 662 C CA . THR A 1 83 ? -18.635 -7.634 5.567 1.00 96.25 83 THR A CA 1
ATOM 663 C C . THR A 1 83 ? -17.184 -7.166 5.634 1.00 96.25 83 THR A C 1
ATOM 665 O O . THR A 1 83 ? -16.597 -6.809 4.614 1.00 96.25 83 THR A O 1
ATOM 668 N N . ALA A 1 84 ? -16.573 -7.219 6.822 1.00 92.62 84 ALA A N 1
ATOM 669 C CA . ALA A 1 84 ? -15.162 -6.876 6.992 1.00 92.62 84 ALA A CA 1
ATOM 670 C C . ALA A 1 84 ? -14.243 -7.855 6.241 1.00 92.62 84 ALA A C 1
ATOM 672 O O . ALA A 1 84 ? -13.262 -7.429 5.632 1.00 92.62 84 ALA A O 1
ATOM 673 N N . ALA A 1 85 ? -14.581 -9.149 6.237 1.00 92.31 85 ALA A N 1
ATOM 674 C CA . ALA A 1 85 ? -13.835 -10.161 5.495 1.00 92.31 85 ALA A CA 1
ATOM 675 C C . ALA A 1 85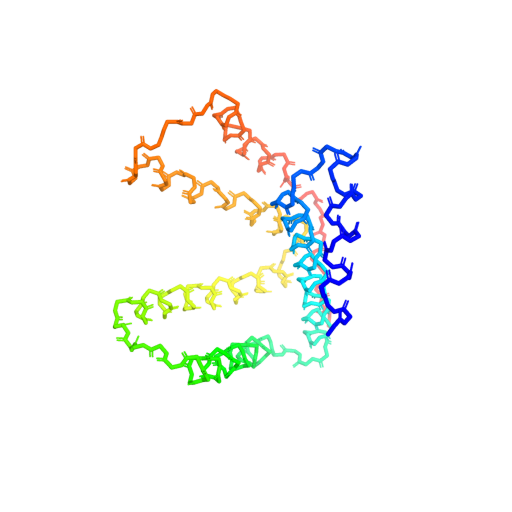 ? -13.876 -9.905 3.979 1.00 92.31 85 ALA A C 1
ATOM 677 O O . ALA A 1 85 ? -12.831 -9.939 3.330 1.00 92.31 85 ALA A O 1
ATOM 678 N N . TRP A 1 86 ? -15.047 -9.580 3.423 1.00 95.69 86 TRP A N 1
ATOM 679 C CA . TRP A 1 86 ? -15.194 -9.251 2.002 1.00 95.69 86 TRP A CA 1
ATOM 680 C C . TRP A 1 86 ? -14.465 -7.969 1.605 1.00 95.69 86 TRP A C 1
ATOM 682 O O . TRP A 1 86 ? -13.780 -7.952 0.583 1.00 95.69 86 TRP A O 1
ATOM 692 N N . LEU A 1 87 ? -14.548 -6.916 2.424 1.00 93.12 87 LEU A N 1
ATOM 693 C CA . LEU A 1 87 ? -13.785 -5.684 2.202 1.00 93.12 87 LEU A CA 1
ATOM 694 C C . LEU A 1 87 ? -12.276 -5.945 2.235 1.00 93.12 87 LEU A C 1
ATOM 696 O O . LEU A 1 87 ? -11.546 -5.466 1.365 1.00 93.12 87 LEU A O 1
ATOM 700 N N . GLY A 1 88 ? -11.812 -6.742 3.201 1.00 91.75 88 GLY A N 1
ATOM 701 C CA . GLY A 1 88 ? -10.416 -7.157 3.296 1.00 91.75 88 GLY A CA 1
ATOM 702 C C . GLY A 1 88 ? -9.965 -7.951 2.071 1.00 91.75 88 GLY A C 1
ATOM 703 O O . GLY A 1 88 ? -8.915 -7.656 1.505 1.00 91.75 88 GLY A O 1
ATOM 704 N N . PHE A 1 89 ? -10.782 -8.903 1.612 1.00 92.81 89 PHE A N 1
ATOM 705 C CA . PHE A 1 89 ? -10.497 -9.699 0.419 1.00 92.81 89 PHE A CA 1
ATOM 706 C C . PHE A 1 89 ? -10.428 -8.839 -0.846 1.00 92.81 89 PHE A C 1
ATOM 708 O O . PHE A 1 89 ? -9.438 -8.908 -1.570 1.00 92.81 89 PHE A O 1
ATOM 715 N N . ALA A 1 90 ? -11.427 -7.986 -1.092 1.00 94.38 90 ALA A N 1
ATOM 716 C CA . ALA A 1 90 ? -11.453 -7.104 -2.259 1.00 94.38 90 ALA A CA 1
ATOM 717 C C . ALA A 1 90 ? -10.250 -6.145 -2.273 1.00 94.38 90 ALA A C 1
ATOM 719 O O . ALA A 1 90 ? -9.597 -5.968 -3.304 1.00 94.38 90 ALA A O 1
ATOM 720 N N . THR A 1 91 ? -9.905 -5.582 -1.112 1.00 90.06 91 THR A N 1
ATOM 721 C CA . THR A 1 91 ? -8.737 -4.702 -0.959 1.00 90.06 91 THR A CA 1
ATOM 722 C C . THR A 1 91 ? -7.430 -5.458 -1.199 1.00 90.06 91 THR A C 1
ATOM 724 O O . THR A 1 91 ? -6.563 -4.985 -1.936 1.00 90.06 91 THR A O 1
ATO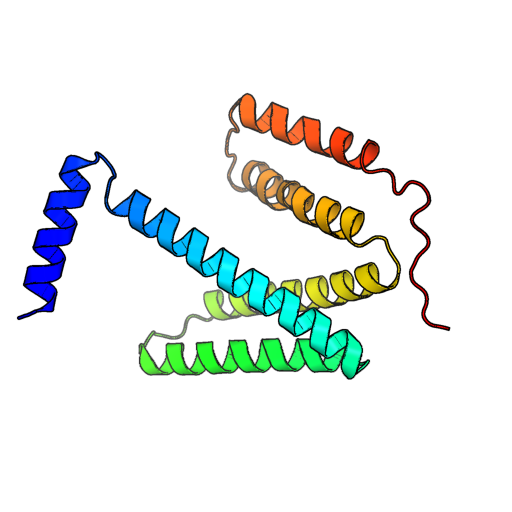M 727 N N . GLY A 1 92 ? -7.287 -6.650 -0.614 1.00 91.06 92 GLY A N 1
ATOM 728 C CA . GLY A 1 92 ? -6.109 -7.498 -0.784 1.00 91.06 92 GLY A CA 1
ATOM 729 C C . GLY A 1 92 ? -5.924 -7.950 -2.231 1.00 91.06 92 GLY A C 1
ATOM 730 O O . GLY A 1 92 ? -4.821 -7.852 -2.761 1.00 91.06 92 GLY A O 1
ATOM 731 N N . PHE A 1 93 ? -7.005 -8.355 -2.900 1.00 92.25 93 PHE A N 1
ATOM 732 C CA . PHE A 1 93 ? -6.987 -8.734 -4.312 1.00 92.25 93 PHE A CA 1
ATOM 733 C C . PHE A 1 93 ? -6.609 -7.555 -5.218 1.00 92.25 93 PHE A C 1
ATOM 735 O O . PHE A 1 93 ? -5.726 -7.684 -6.064 1.00 92.25 93 PHE A O 1
ATOM 742 N N . SER A 1 94 ? -7.212 -6.383 -4.996 1.00 91.94 94 SER A N 1
ATOM 743 C CA . SER A 1 94 ? -6.864 -5.157 -5.724 1.00 91.94 94 SER A CA 1
ATOM 744 C C . SER A 1 94 ? -5.384 -4.800 -5.548 1.00 91.94 94 SER A C 1
ATOM 746 O O . SER A 1 94 ? -4.677 -4.538 -6.522 1.00 91.94 94 SER A O 1
ATOM 748 N N . THR A 1 95 ? -4.871 -4.894 -4.317 1.00 89.25 95 THR A N 1
ATOM 749 C CA . THR A 1 95 ? -3.463 -4.601 -4.015 1.00 89.25 95 THR A CA 1
ATOM 750 C C . THR A 1 95 ? -2.532 -5.640 -4.644 1.00 89.25 95 THR A C 1
ATOM 752 O O . THR A 1 95 ? -1.472 -5.280 -5.160 1.00 89.25 95 THR A O 1
ATOM 755 N N . PHE A 1 96 ? -2.926 -6.916 -4.678 1.00 89.56 96 PHE A N 1
ATOM 756 C CA . PHE A 1 96 ? -2.169 -7.982 -5.335 1.00 89.56 96 PHE A CA 1
ATOM 757 C C . PHE A 1 96 ? -1.995 -7.705 -6.831 1.00 89.56 96 PHE A C 1
ATOM 759 O O . PHE A 1 96 ? -0.866 -7.727 -7.328 1.00 89.56 96 PHE A O 1
ATOM 766 N N . VAL A 1 97 ? -3.088 -7.370 -7.527 1.00 90.62 97 VAL A N 1
ATOM 767 C CA . VAL A 1 97 ? -3.061 -6.999 -8.951 1.00 90.62 97 VAL A CA 1
ATOM 768 C C . VAL A 1 97 ? -2.225 -5.736 -9.162 1.00 90.62 97 VAL A C 1
ATOM 770 O O . VAL A 1 97 ? -1.332 -5.734 -10.008 1.00 90.62 97 VAL A O 1
ATOM 773 N N . ALA A 1 98 ? -2.439 -4.695 -8.353 1.00 88.06 98 ALA A N 1
ATOM 774 C CA . ALA A 1 98 ? -1.681 -3.447 -8.436 1.00 88.06 98 ALA A CA 1
ATOM 775 C C . ALA A 1 98 ? -0.170 -3.671 -8.256 1.00 88.06 98 ALA A C 1
ATOM 777 O O . ALA A 1 98 ? 0.633 -3.096 -8.987 1.00 88.06 98 ALA A O 1
ATOM 778 N N . THR A 1 99 ? 0.220 -4.556 -7.336 1.00 86.31 99 THR A N 1
ATOM 779 C CA . THR A 1 99 ? 1.624 -4.897 -7.079 1.00 86.31 99 THR A CA 1
ATOM 780 C C . THR A 1 99 ? 2.252 -5.603 -8.282 1.00 86.31 99 THR A C 1
ATOM 782 O O . THR A 1 99 ? 3.360 -5.258 -8.688 1.00 86.31 99 THR A O 1
ATOM 785 N N . ILE A 1 100 ? 1.546 -6.554 -8.905 1.00 87.75 100 ILE A N 1
ATOM 786 C CA . ILE A 1 100 ? 2.039 -7.231 -10.115 1.00 87.75 100 ILE A CA 1
ATOM 787 C C . ILE A 1 100 ? 2.218 -6.232 -11.260 1.00 87.75 100 ILE A C 1
ATOM 789 O O . ILE A 1 100 ? 3.281 -6.206 -11.882 1.00 87.75 100 ILE A O 1
ATOM 793 N N . THR A 1 101 ? 1.214 -5.391 -11.515 1.00 87.31 101 THR A N 1
ATOM 794 C CA . THR A 1 101 ? 1.273 -4.361 -12.563 1.00 87.31 101 THR A CA 1
ATOM 795 C C . THR A 1 101 ? 2.416 -3.382 -12.312 1.00 87.31 101 THR A C 1
ATOM 797 O O . THR A 1 101 ? 3.160 -3.049 -13.234 1.00 87.31 101 THR A O 1
ATOM 800 N N . PHE A 1 102 ? 2.617 -2.976 -11.057 1.00 84.00 102 PHE A N 1
ATOM 801 C CA . PHE A 1 102 ? 3.730 -2.121 -10.661 1.00 84.00 102 PHE A CA 1
ATOM 802 C C . PHE A 1 102 ? 5.084 -2.743 -11.008 1.00 84.00 102 PHE A C 1
ATOM 804 O O . PHE A 1 102 ? 5.909 -2.098 -11.654 1.00 84.00 102 PHE A O 1
ATOM 811 N N . PHE A 1 103 ? 5.315 -4.002 -10.637 1.00 79.44 103 PHE A N 1
ATOM 812 C CA . PHE A 1 103 ? 6.590 -4.655 -10.930 1.00 79.44 103 PHE A CA 1
ATOM 813 C C . PHE A 1 103 ? 6.795 -4.939 -12.416 1.00 79.44 103 PHE A C 1
ATOM 815 O O . PHE A 1 103 ? 7.927 -4.875 -12.895 1.00 79.44 103 PHE A O 1
ATOM 822 N N . TYR A 1 104 ? 5.717 -5.191 -13.157 1.00 82.44 104 TYR A N 1
ATOM 823 C CA . TYR A 1 104 ? 5.778 -5.264 -14.611 1.00 82.44 104 TYR A CA 1
ATOM 824 C C . TYR A 1 104 ? 6.241 -3.928 -15.212 1.00 82.44 104 TYR A C 1
ATOM 826 O O . TYR A 1 104 ? 7.176 -3.904 -16.009 1.00 82.44 104 TYR A O 1
ATOM 834 N N . HIS A 1 105 ? 5.679 -2.804 -14.757 1.00 78.19 105 HIS A N 1
ATOM 835 C CA . HIS A 1 105 ? 6.105 -1.474 -15.199 1.00 78.19 105 HIS A CA 1
ATOM 836 C C . HIS A 1 105 ? 7.528 -1.110 -14.787 1.00 78.19 105 HIS A C 1
ATOM 838 O O . HIS A 1 105 ? 8.245 -0.504 -15.579 1.00 78.19 105 HIS A O 1
ATOM 844 N N . ILE A 1 106 ? 7.974 -1.519 -13.598 1.00 75.69 106 ILE A N 1
ATOM 845 C CA . ILE A 1 106 ? 9.369 -1.339 -13.181 1.00 75.69 106 ILE A CA 1
ATOM 846 C C . ILE A 1 106 ? 10.342 -2.053 -14.123 1.00 75.69 106 ILE A C 1
ATOM 848 O O . ILE A 1 106 ? 11.436 -1.544 -14.352 1.00 75.69 106 ILE A O 1
ATOM 852 N N . ARG A 1 107 ? 9.973 -3.224 -14.661 1.00 73.69 107 ARG A N 1
ATOM 853 C CA . ARG A 1 107 ? 10.821 -3.945 -15.622 1.00 73.69 107 ARG A CA 1
ATOM 854 C C . ARG A 1 107 ? 10.921 -3.225 -16.965 1.00 73.69 107 ARG A C 1
ATOM 856 O O . ARG A 1 107 ? 11.972 -3.267 -17.590 1.00 73.69 107 ARG A O 1
ATOM 863 N N . THR A 1 108 ? 9.844 -2.581 -17.409 1.00 71.88 108 THR A N 1
ATOM 864 C CA . THR A 1 108 ? 9.770 -1.974 -18.747 1.00 71.88 108 THR A CA 1
ATOM 865 C C . THR A 1 108 ? 10.097 -0.481 -18.776 1.00 71.88 108 THR A C 1
ATOM 867 O O . THR A 1 108 ? 10.351 0.061 -19.847 1.00 71.88 108 THR A O 1
ATOM 870 N N . GLY A 1 109 ? 10.046 0.210 -17.636 1.00 68.81 109 GLY A N 1
ATOM 871 C CA . GLY A 1 109 ? 10.077 1.670 -17.565 1.00 68.81 109 GLY A CA 1
ATOM 872 C C . GLY A 1 109 ? 11.121 2.244 -16.611 1.00 68.81 109 GLY A C 1
ATOM 873 O O . GLY A 1 109 ? 11.785 1.547 -15.846 1.00 68.81 109 GLY A O 1
ATOM 874 N N . VAL A 1 110 ? 11.243 3.573 -16.630 1.00 70.44 110 VAL A N 1
ATOM 875 C CA . VAL A 1 110 ? 12.098 4.312 -15.697 1.00 70.44 110 VAL A CA 1
ATOM 876 C C . VAL A 1 110 ? 11.444 4.302 -14.311 1.00 70.44 110 VAL A C 1
ATOM 878 O O . VAL A 1 110 ? 10.346 4.832 -14.126 1.00 70.44 110 VAL A O 1
ATOM 881 N N . LEU A 1 111 ? 12.137 3.725 -13.321 1.00 68.62 111 LEU A N 1
ATOM 882 C CA . LEU A 1 111 ? 11.697 3.626 -11.918 1.00 68.62 111 LEU A CA 1
ATOM 883 C C . LEU A 1 111 ? 11.127 4.942 -11.365 1.00 68.62 111 LEU A C 1
ATOM 885 O O . LEU A 1 111 ? 10.099 4.935 -10.689 1.00 68.62 111 LEU A O 1
ATOM 889 N N . ALA A 1 112 ? 11.782 6.063 -11.676 1.00 69.31 112 ALA A N 1
ATOM 890 C CA . ALA A 1 112 ? 11.385 7.387 -11.207 1.00 69.31 112 ALA A CA 1
ATOM 891 C C . ALA A 1 112 ? 9.978 7.783 -11.685 1.00 69.31 112 ALA A C 1
ATOM 893 O O . ALA A 1 112 ? 9.183 8.275 -10.892 1.00 69.31 112 ALA A O 1
ATOM 894 N N . VAL A 1 113 ? 9.636 7.504 -12.947 1.00 73.81 113 VAL A N 1
ATOM 895 C CA . VAL A 1 113 ? 8.313 7.834 -13.500 1.00 73.81 113 VAL A CA 1
ATOM 896 C C . VAL A 1 113 ? 7.237 6.944 -12.888 1.00 73.81 113 VAL A C 1
ATOM 898 O O . VAL A 1 113 ? 6.188 7.440 -12.489 1.00 73.81 113 VAL A O 1
ATOM 901 N N . SER A 1 114 ? 7.521 5.648 -12.727 1.00 77.50 114 SER A N 1
ATOM 902 C CA . SER A 1 114 ? 6.581 4.710 -12.095 1.00 77.50 114 SER A CA 1
ATOM 903 C C . SER A 1 114 ? 6.222 5.145 -10.671 1.00 77.50 114 SER A C 1
ATOM 905 O O . SER A 1 114 ? 5.053 5.137 -10.295 1.00 77.50 114 SER A O 1
ATOM 907 N N . TRP A 1 115 ? 7.215 5.579 -9.887 1.00 75.12 115 TRP A N 1
ATOM 908 C CA . TRP A 1 115 ? 6.985 6.048 -8.520 1.00 75.12 115 TRP A CA 1
ATOM 909 C C . TRP A 1 115 ? 6.203 7.365 -8.469 1.00 75.12 115 TRP A C 1
ATOM 911 O O . TRP A 1 115 ? 5.302 7.508 -7.644 1.00 75.12 115 TRP A O 1
ATOM 921 N N . THR A 1 116 ? 6.489 8.302 -9.380 1.00 79.31 116 THR A N 1
ATOM 922 C CA . THR A 1 116 ? 5.726 9.553 -9.498 1.00 79.31 116 THR A CA 1
ATOM 923 C C . THR A 1 116 ? 4.262 9.278 -9.825 1.00 79.31 116 THR A C 1
ATOM 925 O O . THR A 1 116 ? 3.382 9.792 -9.141 1.00 79.31 116 THR A O 1
ATOM 928 N N . VAL A 1 117 ? 3.979 8.417 -10.807 1.00 80.69 117 VAL A N 1
ATOM 929 C CA . VAL A 1 117 ? 2.601 8.058 -11.184 1.00 80.69 117 VAL A CA 1
ATOM 930 C C . VAL A 1 117 ? 1.842 7.443 -10.004 1.00 80.69 117 VAL A C 1
ATOM 932 O O . VAL A 1 117 ? 0.695 7.807 -9.756 1.00 80.69 117 VAL A O 1
ATOM 935 N N . ILE A 1 118 ? 2.486 6.573 -9.222 1.00 82.75 118 ILE A N 1
ATOM 936 C CA . ILE A 1 118 ? 1.879 5.981 -8.018 1.00 82.75 118 ILE A CA 1
ATOM 937 C C . ILE A 1 118 ? 1.620 7.029 -6.943 1.00 82.75 118 ILE A C 1
ATOM 939 O O . ILE A 1 118 ? 0.552 7.026 -6.340 1.00 82.75 118 ILE A O 1
ATOM 943 N N . GLY A 1 119 ? 2.559 7.951 -6.718 1.00 79.81 119 GLY A N 1
ATOM 944 C CA . GLY A 1 119 ? 2.353 9.061 -5.787 1.00 79.81 119 GLY A CA 1
ATOM 945 C C . GLY A 1 119 ? 1.143 9.917 -6.168 1.00 79.81 119 GLY A C 1
ATOM 946 O O . GLY A 1 119 ? 0.407 10.388 -5.304 1.00 79.81 119 GLY A O 1
ATOM 947 N N . LEU A 1 120 ? 0.885 10.052 -7.468 1.00 83.25 120 LEU A N 1
ATOM 948 C CA . LEU A 1 120 ? -0.241 10.814 -8.002 1.00 83.25 120 LEU A CA 1
ATOM 949 C C . LEU A 1 120 ? -1.546 10.012 -8.020 1.00 83.25 120 LEU A C 1
ATOM 951 O O . LEU A 1 120 ? -2.620 10.606 -8.096 1.00 83.25 120 LEU A O 1
ATOM 955 N N . ALA A 1 121 ? -1.494 8.691 -7.823 1.00 84.75 121 ALA A N 1
ATOM 956 C CA . ALA A 1 121 ? -2.686 7.871 -7.626 1.00 84.75 121 ALA A CA 1
ATOM 957 C C . ALA A 1 121 ? -3.485 8.279 -6.375 1.00 84.75 121 ALA A C 1
ATOM 959 O O . ALA A 1 121 ? -4.656 7.926 -6.273 1.00 84.75 121 ALA A O 1
ATOM 960 N N . VAL A 1 122 ? -2.909 9.082 -5.466 1.00 85.31 122 VAL A N 1
ATOM 961 C CA . VAL A 1 122 ? -3.626 9.690 -4.330 1.00 85.31 122 VAL A CA 1
ATOM 962 C C . VAL A 1 122 ? -4.795 10.587 -4.767 1.00 85.31 122 VAL A C 1
ATOM 964 O O . VAL A 1 122 ? -5.711 10.821 -3.982 1.00 85.31 122 VAL A O 1
ATOM 967 N N . VAL A 1 123 ? -4.820 11.045 -6.024 1.00 87.75 123 VAL A N 1
ATOM 968 C CA . VAL A 1 123 ? -5.965 11.777 -6.592 1.00 87.75 123 VAL A CA 1
ATOM 969 C C . VAL A 1 123 ? -7.233 10.942 -6.561 1.00 87.75 123 VAL A C 1
ATOM 971 O O . VAL A 1 123 ? -8.290 11.474 -6.245 1.00 87.75 123 VAL A O 1
ATOM 974 N N . PHE A 1 124 ? -7.145 9.645 -6.859 1.00 89.25 124 PHE A N 1
ATOM 975 C CA . PHE A 1 124 ? -8.319 8.779 -6.929 1.00 89.25 124 PHE A CA 1
ATOM 976 C C . PHE A 1 124 ? -9.073 8.675 -5.595 1.00 89.25 124 PHE A C 1
ATOM 978 O O . PHE A 1 124 ? -10.271 8.953 -5.598 1.00 89.25 124 PHE A O 1
ATOM 985 N N . PRO A 1 125 ? -8.439 8.344 -4.448 1.00 88.56 125 PRO A N 1
ATOM 986 C CA . PRO A 1 125 ? -9.143 8.316 -3.171 1.00 88.56 125 PRO A CA 1
ATOM 987 C C . PRO A 1 125 ? -9.619 9.705 -2.732 1.00 88.56 125 PRO A C 1
ATOM 989 O O . PRO A 1 125 ? -10.689 9.801 -2.144 1.00 88.56 125 PRO A O 1
ATOM 992 N N . VAL A 1 126 ? -8.894 10.785 -3.052 1.00 89.31 126 VAL A N 1
ATOM 993 C CA . VAL A 1 126 ? -9.353 12.154 -2.749 1.00 89.31 126 VAL A CA 1
ATOM 994 C C . VAL A 1 126 ? -10.604 12.505 -3.560 1.00 89.31 126 VAL A C 1
ATOM 996 O O . VAL A 1 126 ? -11.584 12.982 -2.996 1.00 89.31 126 VAL A O 1
ATOM 9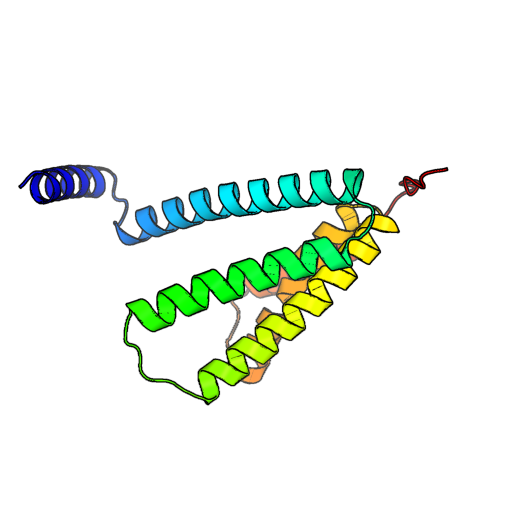99 N N . ALA A 1 127 ? -10.611 12.219 -4.863 1.00 89.19 127 ALA A N 1
ATOM 1000 C CA . ALA A 1 127 ? -11.768 12.429 -5.727 1.00 89.19 127 ALA A CA 1
ATOM 1001 C C . ALA A 1 127 ? -12.959 11.564 -5.291 1.00 89.19 127 ALA A C 1
ATOM 1003 O O . ALA A 1 127 ? -14.078 12.061 -5.205 1.00 89.19 127 ALA A O 1
ATOM 1004 N N . ALA A 1 128 ? -12.716 10.297 -4.943 1.00 91.19 128 ALA A N 1
ATOM 1005 C CA . ALA A 1 128 ? -13.735 9.423 -4.376 1.00 91.19 128 ALA A CA 1
ATOM 1006 C C . ALA A 1 128 ? -14.297 9.996 -3.064 1.00 91.19 128 ALA A C 1
ATOM 1008 O O . ALA A 1 128 ? -15.510 10.001 -2.887 1.00 91.19 128 ALA A O 1
ATOM 1009 N N . SER A 1 129 ? -13.454 10.544 -2.183 1.00 91.19 129 SER A N 1
ATOM 1010 C CA . SER A 1 129 ? -13.901 11.187 -0.939 1.00 91.19 129 SER A CA 1
ATOM 1011 C C . SER A 1 129 ? -14.847 12.364 -1.206 1.00 91.19 129 SER A C 1
ATOM 1013 O O . SER A 1 129 ? -15.932 12.448 -0.634 1.00 91.19 129 SER A O 1
ATOM 1015 N N . ILE A 1 130 ? -14.491 13.232 -2.157 1.00 92.62 130 ILE A N 1
ATOM 1016 C CA . ILE A 1 130 ? -15.322 14.376 -2.562 1.00 92.62 130 ILE A CA 1
ATOM 1017 C C . ILE A 1 130 ? -16.661 13.905 -3.150 1.00 92.62 130 ILE A C 1
ATOM 1019 O O . ILE A 1 130 ? -17.703 14.485 -2.856 1.00 92.62 130 ILE A O 1
ATOM 1023 N N . ILE A 1 131 ? -16.654 12.856 -3.977 1.00 94.94 131 ILE A N 1
ATOM 1024 C CA . ILE A 1 131 ? -17.859 12.374 -4.668 1.00 94.94 131 ILE A CA 1
ATOM 1025 C C . ILE A 1 131 ? -18.792 11.617 -3.717 1.00 94.94 131 ILE A C 1
ATOM 1027 O O . ILE A 1 131 ? -19.986 11.896 -3.694 1.00 94.94 131 ILE A O 1
ATOM 1031 N N . PHE A 1 132 ? -18.265 10.660 -2.951 1.00 95.50 132 PHE A N 1
ATOM 1032 C CA . PHE A 1 132 ? -19.070 9.754 -2.127 1.00 95.50 132 PHE A CA 1
ATOM 1033 C C . PHE A 1 132 ? -19.419 10.333 -0.753 1.00 95.50 132 PHE A C 1
ATOM 1035 O O . PHE A 1 132 ? -20.491 10.036 -0.232 1.00 95.50 132 PHE A O 1
ATOM 1042 N N . TRP A 1 133 ? -18.538 11.147 -0.165 1.00 95.12 133 TRP A N 1
ATOM 1043 C CA . TRP A 1 133 ? -18.742 11.735 1.165 1.00 95.12 133 TRP A CA 1
ATOM 1044 C C . TRP A 1 133 ? -19.032 13.236 1.133 1.00 95.12 133 TRP A C 1
ATOM 1046 O O . TRP A 1 133 ? -19.269 13.822 2.187 1.00 95.12 133 TRP A O 1
ATOM 1056 N N . HIS A 1 134 ? -19.044 13.860 -0.051 1.00 93.25 134 HIS A N 1
ATOM 1057 C CA . HIS A 1 134 ? -19.277 15.300 -0.211 1.00 93.25 134 HIS A CA 1
ATOM 1058 C C . HIS A 1 134 ? -18.337 16.165 0.642 1.00 93.25 134 HIS A C 1
ATOM 1060 O O . HIS A 1 134 ? -18.698 17.261 1.078 1.00 93.25 134 HIS A O 1
ATOM 1066 N N . GLU A 1 135 ? -17.115 15.680 0.881 1.00 92.38 135 GLU A N 1
ATOM 1067 C CA . GLU A 1 135 ? -16.094 16.456 1.575 1.00 92.38 135 GLU A CA 1
ATOM 1068 C C . GLU A 1 135 ? -15.747 17.705 0.762 1.00 92.38 135 GLU A C 1
ATOM 1070 O O . GLU A 1 135 ? -15.551 17.634 -0.451 1.00 92.38 135 GLU A O 1
ATOM 1075 N N . GLN A 1 136 ? -15.658 18.856 1.433 1.00 93.44 136 GLN A N 1
ATOM 1076 C CA . GLN A 1 136 ? -15.282 20.122 0.809 1.00 93.44 136 GLN A CA 1
ATOM 1077 C C . GLN A 1 136 ? -13.785 20.379 1.019 1.00 93.44 136 GLN A C 1
ATOM 1079 O O . GLN A 1 136 ? -13.376 20.726 2.132 1.00 93.44 136 GLN A O 1
ATOM 1084 N N . PRO A 1 137 ? -12.942 20.228 -0.020 1.00 89.44 137 PRO A N 1
ATOM 1085 C CA . PRO A 1 137 ? -11.519 20.476 0.115 1.00 89.44 137 PRO A CA 1
ATOM 1086 C C . PRO A 1 137 ? -11.259 21.962 0.336 1.00 89.44 137 PRO A C 1
ATOM 1088 O O . PRO A 1 137 ? -11.881 22.832 -0.276 1.00 89.44 137 PRO A O 1
ATOM 1091 N N . SER A 1 138 ? -10.269 22.260 1.167 1.00 94.00 138 SER A N 1
ATOM 1092 C CA . SER A 1 138 ? -9.736 23.612 1.300 1.00 94.00 138 SER A CA 1
ATOM 1093 C C . SER A 1 138 ? -9.111 24.097 -0.014 1.00 94.00 138 SER A C 1
ATOM 1095 O O . SER A 1 138 ? -8.626 23.306 -0.826 1.00 94.00 138 SER A O 1
ATOM 1097 N N . LEU A 1 139 ? -9.022 25.418 -0.196 1.00 94.25 139 LEU A N 1
ATOM 1098 C CA . LEU A 1 139 ? -8.402 26.023 -1.383 1.00 94.25 139 LEU A CA 1
ATOM 1099 C C . LEU A 1 139 ? -6.973 25.502 -1.640 1.00 94.25 139 LEU A C 1
ATOM 1101 O O . LEU A 1 139 ? -6.584 25.279 -2.781 1.00 94.25 139 LEU A O 1
ATOM 1105 N N . LYS A 1 140 ? -6.202 25.238 -0.576 1.00 94.25 140 LYS A N 1
ATOM 1106 C CA . LYS A 1 140 ? -4.845 24.674 -0.678 1.00 94.25 140 LYS A CA 1
ATOM 1107 C C . LYS A 1 140 ? -4.845 23.252 -1.249 1.00 94.25 140 LYS A C 1
ATOM 1109 O O . LYS A 1 140 ? -3.955 22.914 -2.023 1.00 94.25 140 LYS A O 1
ATOM 1114 N N . GLN A 1 141 ? -5.832 22.433 -0.883 1.00 89.94 141 GLN A N 1
ATOM 1115 C CA . GLN A 1 141 ? -5.984 21.077 -1.418 1.00 89.94 141 GLN A CA 1
ATOM 1116 C C . GLN A 1 141 ? -6.397 21.110 -2.889 1.00 89.94 141 GLN A C 1
ATOM 1118 O O . GLN A 1 141 ? -5.848 20.343 -3.671 1.00 89.94 141 GLN A O 1
ATOM 1123 N N . TRP A 1 142 ? -7.279 22.035 -3.279 1.00 92.56 142 TRP A N 1
ATOM 1124 C CA . TRP A 1 142 ? -7.633 22.245 -4.686 1.00 92.56 142 TRP A CA 1
ATOM 1125 C C . TRP A 1 142 ? -6.435 22.654 -5.536 1.00 92.56 142 TRP A C 1
ATOM 1127 O O . TRP A 1 142 ? -6.207 22.061 -6.584 1.00 92.56 142 TRP A O 1
ATOM 1137 N N . ILE A 1 143 ? -5.630 23.609 -5.059 1.00 93.94 143 ILE A N 1
ATOM 1138 C CA . ILE A 1 143 ? -4.384 23.994 -5.731 1.00 93.94 143 ILE A CA 1
ATOM 1139 C C . ILE A 1 143 ? -3.478 22.767 -5.885 1.00 93.94 143 ILE A C 1
ATOM 1141 O O . ILE A 1 143 ? -3.038 22.472 -6.992 1.00 93.94 143 ILE A O 1
ATOM 1145 N N . GLY A 1 144 ? -3.261 22.006 -4.806 1.00 90.31 144 GLY A N 1
ATOM 1146 C CA . GLY A 1 144 ? -2.482 20.768 -4.852 1.00 90.31 144 GLY A CA 1
ATOM 1147 C C . GLY A 1 144 ? -3.007 19.766 -5.884 1.00 90.31 144 GLY A C 1
ATOM 1148 O O . GLY A 1 144 ? -2.219 19.223 -6.651 1.00 90.31 144 GLY A O 1
ATOM 1149 N N . LEU A 1 145 ? -4.328 19.577 -5.958 1.00 89.06 145 LEU A N 1
ATOM 1150 C CA . LEU A 1 145 ? -4.975 18.683 -6.920 1.00 89.06 145 LEU A CA 1
ATOM 1151 C C . LEU A 1 145 ? -4.760 19.148 -8.370 1.00 89.06 145 LEU A C 1
ATOM 1153 O O . LEU A 1 145 ? -4.443 18.337 -9.236 1.00 89.06 145 LEU A O 1
ATOM 1157 N N . CYS A 1 146 ? -4.862 20.454 -8.630 1.00 89.94 146 CYS A N 1
ATOM 1158 C CA . CYS A 1 146 ? -4.626 21.042 -9.950 1.00 89.94 146 CYS A CA 1
ATOM 1159 C C . CYS A 1 146 ? -3.154 20.974 -10.389 1.00 89.94 146 CYS A C 1
ATOM 1161 O O . CYS A 1 146 ? -2.878 20.928 -11.587 1.00 89.94 146 CYS A O 1
ATOM 1163 N N . LEU A 1 147 ? -2.199 20.940 -9.452 1.00 90.19 147 LEU A N 1
ATOM 1164 C CA . LEU A 1 147 ? -0.773 20.793 -9.771 1.00 90.19 147 LEU A CA 1
ATOM 1165 C C . LEU A 1 147 ? -0.392 19.376 -10.225 1.00 90.19 147 LEU A C 1
ATOM 1167 O O . LEU A 1 147 ? 0.640 19.202 -10.869 1.00 90.19 147 LEU A O 1
ATOM 1171 N N . ILE A 1 148 ? -1.201 18.362 -9.924 1.00 86.00 148 ILE A N 1
ATOM 1172 C CA . ILE A 1 148 ? -0.907 16.958 -10.243 1.00 86.00 148 ILE A CA 1
ATOM 1173 C C . ILE A 1 148 ? -0.806 16.682 -11.753 1.00 86.00 148 ILE A C 1
ATOM 1175 O O . ILE A 1 148 ? 0.209 16.115 -12.163 1.00 86.00 148 ILE A O 1
ATOM 1179 N N . PRO A 1 149 ? -1.758 17.095 -12.616 1.00 83.25 149 PRO A N 1
ATOM 1180 C CA . PRO A 1 149 ? -1.603 16.923 -14.062 1.00 83.25 149 PRO A CA 1
ATOM 1181 C C . PRO A 1 149 ? -0.393 17.689 -14.618 1.00 83.25 149 PRO A C 1
ATOM 1183 O O . PRO A 1 149 ? 0.287 17.190 -15.510 1.00 83.25 149 PRO A O 1
ATOM 1186 N N . ILE A 1 150 ? -0.067 18.856 -14.053 1.00 88.12 150 ILE A N 1
ATOM 1187 C CA . ILE A 1 150 ? 1.128 19.625 -14.436 1.00 88.12 150 ILE A CA 1
ATOM 1188 C C . ILE A 1 150 ? 2.396 18.839 -14.078 1.00 88.12 150 ILE A C 1
ATOM 1190 O O . ILE A 1 150 ? 3.304 18.719 -14.900 1.00 88.12 150 ILE A O 1
ATOM 1194 N N . ALA A 1 151 ? 2.443 18.247 -12.882 1.00 85.00 151 ALA A N 1
ATOM 1195 C CA . ALA A 1 151 ? 3.547 17.399 -12.447 1.00 85.00 151 ALA A CA 1
ATOM 1196 C C . ALA A 1 151 ? 3.702 16.149 -13.328 1.00 85.00 151 ALA A C 1
ATOM 1198 O O . ALA A 1 151 ? 4.834 15.777 -13.624 1.00 85.00 151 ALA A O 1
ATOM 1199 N N . LEU A 1 152 ? 2.606 15.535 -13.798 1.00 79.12 152 LEU A N 1
ATOM 1200 C CA . LEU A 1 152 ? 2.665 14.421 -14.758 1.00 79.12 152 LEU A CA 1
ATOM 1201 C C . LEU A 1 152 ? 3.303 14.834 -16.081 1.00 79.12 152 LEU A C 1
ATOM 1203 O O . LEU A 1 152 ? 4.168 14.123 -16.579 1.00 79.12 152 LEU A O 1
ATOM 1207 N N . ILE A 1 153 ? 2.899 15.981 -16.632 1.00 82.06 153 ILE A N 1
ATOM 1208 C CA . ILE A 1 153 ? 3.428 16.487 -17.905 1.00 82.06 153 ILE A CA 1
ATOM 1209 C C . ILE A 1 153 ? 4.918 16.829 -17.772 1.00 82.06 153 ILE A C 1
ATOM 1211 O O . ILE A 1 153 ? 5.713 16.510 -18.655 1.00 82.06 153 ILE A O 1
ATOM 1215 N N . LEU A 1 154 ? 5.308 17.455 -16.657 1.00 82.88 154 LEU A N 1
ATOM 1216 C CA . LEU A 1 154 ? 6.706 17.785 -16.371 1.00 82.88 154 LEU A CA 1
ATOM 1217 C C . LEU A 1 154 ? 7.556 16.549 -16.064 1.00 82.88 154 LEU A C 1
ATOM 1219 O O . LEU A 1 154 ? 8.754 16.551 -16.349 1.00 82.88 154 LEU A O 1
ATOM 1223 N N . CYS A 1 155 ? 6.959 15.484 -15.522 1.00 73.38 155 CYS A N 1
ATOM 1224 C CA . CYS A 1 155 ? 7.597 14.183 -15.339 1.00 73.38 155 CYS A CA 1
ATOM 1225 C C . CYS A 1 155 ? 7.694 13.442 -16.686 1.00 73.38 155 CYS A C 1
ATOM 1227 O O . CYS A 1 155 ? 7.211 12.326 -16.855 1.00 73.38 155 CYS A O 1
ATOM 1229 N N . ASN A 1 156 ? 8.316 14.084 -17.674 1.00 64.50 156 ASN A N 1
ATOM 1230 C CA . ASN A 1 156 ? 8.612 13.490 -18.965 1.00 64.50 156 ASN A CA 1
ATOM 1231 C C . ASN A 1 156 ? 9.802 12.521 -18.804 1.00 64.50 156 ASN A C 1
ATOM 1233 O O . ASN A 1 156 ? 10.861 12.953 -18.332 1.00 64.50 156 ASN A O 1
ATOM 1237 N N . PRO A 1 157 ? 9.684 11.233 -19.182 1.00 59.56 157 PRO A N 1
ATOM 1238 C CA . PRO A 1 157 ? 10.820 10.322 -19.276 1.00 59.56 157 PRO A CA 1
ATOM 1239 C C . PRO A 1 157 ? 11.756 10.766 -20.410 1.00 59.56 157 PRO A C 1
ATOM 1241 O O . PRO A 1 157 ? 11.775 10.193 -21.494 1.00 59.56 157 PRO A O 1
ATOM 1244 N N . GLY A 1 158 ? 12.564 11.796 -20.170 1.00 51.53 158 GLY A N 1
ATOM 1245 C CA . GLY A 1 158 ? 13.644 12.174 -21.070 1.00 51.53 158 GLY A CA 1
ATOM 1246 C C . GLY A 1 158 ? 14.679 11.051 -21.133 1.00 51.53 158 GLY A C 1
ATOM 1247 O O . GLY A 1 158 ? 15.447 10.873 -20.195 1.00 51.53 158 GLY A O 1
ATOM 1248 N N . ASN A 1 159 ? 14.690 10.288 -22.229 1.00 54.94 159 ASN A N 1
ATOM 1249 C CA . ASN A 1 159 ? 15.795 9.437 -22.700 1.00 54.94 159 ASN A CA 1
ATOM 1250 C C . ASN A 1 159 ? 16.422 8.441 -21.699 1.00 54.94 159 ASN A C 1
ATOM 1252 O O . ASN A 1 159 ? 17.543 7.974 -21.916 1.00 54.94 159 ASN A O 1
ATOM 1256 N N . GLY A 1 160 ? 15.728 8.070 -20.623 1.00 54.38 160 GLY A N 1
ATOM 1257 C CA . GLY A 1 160 ? 16.183 7.023 -19.713 1.00 54.38 160 GLY A CA 1
ATOM 1258 C C . GLY A 1 160 ? 16.074 5.665 -20.397 1.00 54.38 160 GLY A C 1
ATOM 1259 O O . GLY A 1 160 ? 15.013 5.049 -20.346 1.00 54.38 160 GLY A O 1
ATOM 1260 N N . LYS A 1 161 ? 17.145 5.213 -21.067 1.00 50.94 161 LYS A N 1
ATOM 1261 C CA . LYS A 1 161 ? 17.222 3.870 -21.660 1.00 50.94 161 LYS A CA 1
ATOM 1262 C C . LYS A 1 161 ? 16.781 2.844 -20.615 1.00 50.94 161 LYS A C 1
ATOM 1264 O O . LYS A 1 161 ? 17.341 2.801 -19.518 1.00 50.94 161 LYS A O 1
ATOM 1269 N N . ALA A 1 162 ? 15.771 2.044 -20.954 1.00 51.88 162 ALA A N 1
ATOM 1270 C CA . ALA A 1 162 ? 15.392 0.889 -20.160 1.00 51.88 162 ALA A CA 1
ATOM 1271 C C . ALA A 1 162 ? 16.639 0.016 -19.975 1.00 51.88 162 ALA A C 1
ATOM 1273 O O . ALA A 1 162 ? 17.329 -0.293 -20.947 1.00 51.88 162 ALA A O 1
ATOM 1274 N N . ALA A 1 163 ? 16.952 -0.337 -18.730 1.00 51.09 163 ALA A N 1
ATOM 1275 C CA . ALA A 1 163 ? 17.980 -1.321 -18.431 1.00 51.09 163 ALA A CA 1
ATOM 1276 C C . ALA A 1 163 ? 17.442 -2.699 -18.844 1.00 51.09 163 ALA A C 1
ATOM 1278 O O . ALA A 1 163 ? 16.930 -3.444 -18.012 1.00 51.09 163 ALA A O 1
ATOM 1279 N N . LEU A 1 164 ? 17.474 -2.990 -20.144 1.00 49.59 164 LEU A N 1
ATOM 1280 C CA . LEU A 1 164 ? 17.268 -4.340 -20.648 1.00 49.59 164 LEU A CA 1
ATOM 1281 C C . LEU A 1 164 ? 18.474 -5.186 -20.211 1.00 49.59 164 LEU A C 1
ATOM 1283 O O . LEU A 1 164 ? 19.608 -4.747 -20.419 1.00 49.59 164 LEU A O 1
ATOM 1287 N N . PRO A 1 165 ? 18.265 -6.353 -19.586 1.00 51.38 165 PRO A N 1
ATOM 1288 C CA . PRO A 1 165 ? 19.292 -7.380 -19.559 1.00 51.38 165 PRO A CA 1
ATOM 1289 C C . PRO A 1 165 ? 19.406 -7.972 -20.974 1.00 51.38 165 PRO A C 1
ATOM 1291 O O . PRO A 1 165 ? 18.385 -8.329 -21.566 1.00 51.38 165 PRO A O 1
ATOM 1294 N N . GLU A 1 166 ? 20.626 -8.006 -21.517 1.00 42.59 166 GLU A N 1
ATOM 1295 C CA . GLU A 1 166 ? 20.990 -8.948 -22.589 1.00 42.59 166 GLU A CA 1
ATOM 1296 C C . GLU A 1 166 ? 20.959 -10.387 -22.060 1.00 42.59 166 GLU A C 1
ATOM 1298 O O . GLU A 1 166 ? 21.316 -10.581 -20.871 1.00 42.59 166 GLU A O 1
#

Radius of gyration: 21.38 Å; chains: 1; bounding box: 40×42×61 Å

pLDDT: mean 83.7, std 11.21, range [42.59, 96.31]

Foldseek 3Di:
DVVVVVVVVVVVVCVVVVHDPVNVVVVVVVVVVVVVVVVVVVVLVVCCVPPVDNLVVLVVVVVVVVVVVVVVCVVVVDDDDPVVVVVVVVVSVVVSVVSVVLVVCLQVHDPVLSVLVVVLCVLVVVVVCCVVVVDDDDPVVVVVNVCSVVVNVVPDPDPPPRPDDD

Secondary structure (DSSP, 8-state):
-HHHHHHHHHHHHHHHTT--HHHHHHHHHHHHHHHHHHHHHHHHHHHHHHH--HHHHHHHHHHHHHHHHHHHHHHHTPPP-HHHHHHHHHHHHHHHHHHHHHHHHHHHS-HHHHHHHHHHTTHHHHHHHHHHH-----HHHHHHHHHHHHHHHH----S-------

Sequence (166 aa):
MQLTLFREILSRNLIAIGISRRKLLGYLYLALSTIVVTGWALGYKIVVKRCDEIRSVNLWVYIGATTVMLIYFIASGHKYNSTAAWLGFATGFSTFVATITFFYHIRTGVLAVSWTVIGLAVVFPVAASIIFWHEQPSLKQWIGLCLIPIALILCNPGNGKAALPE